Protein AF-A0A9E2M0Y9-F1 (afdb_monomer_lite)

Structure (mmCIF, N/CA/C/O backbone):
data_AF-A0A9E2M0Y9-F1
#
_entry.id   AF-A0A9E2M0Y9-F1
#
loop_
_atom_site.group_PDB
_atom_site.id
_atom_site.type_symbol
_atom_site.label_atom_id
_atom_site.label_alt_id
_atom_site.label_comp_id
_atom_site.label_asym_id
_atom_site.label_entity_id
_atom_site.label_seq_id
_atom_site.pdbx_PDB_ins_code
_atom_site.Cartn_x
_atom_site.Cartn_y
_atom_site.Cartn_z
_atom_site.occupancy
_atom_site.B_iso_or_equiv
_atom_site.auth_seq_id
_atom_site.auth_comp_id
_atom_site.auth_asym_id
_atom_site.auth_atom_id
_atom_site.pdbx_PDB_model_num
ATOM 1 N N . MET A 1 1 ? -5.417 -15.696 -35.411 1.00 41.50 1 MET A N 1
ATOM 2 C CA . MET A 1 1 ? -5.557 -15.204 -34.024 1.00 41.50 1 MET A CA 1
ATOM 3 C C . MET A 1 1 ? -4.341 -14.344 -33.742 1.00 41.50 1 MET A C 1
ATOM 5 O O . MET A 1 1 ? -3.250 -14.872 -33.588 1.00 41.50 1 MET A O 1
ATOM 9 N N . GLU A 1 2 ? -4.497 -13.030 -33.857 1.00 42.09 2 GLU A N 1
ATOM 10 C CA . GLU A 1 2 ? -3.390 -12.071 -33.836 1.00 42.09 2 GLU A CA 1
ATOM 11 C C . GLU A 1 2 ? -2.920 -1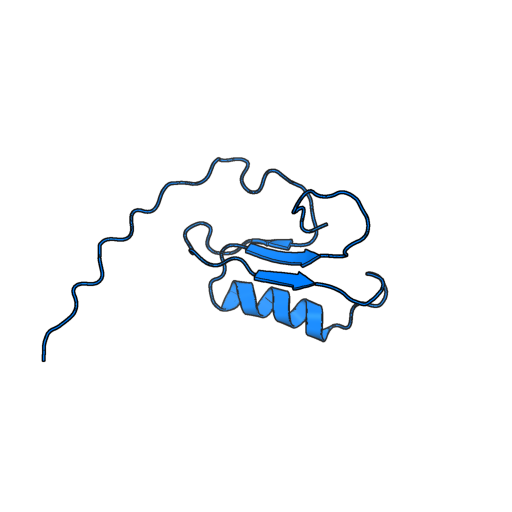1.859 -32.391 1.00 42.09 2 GLU A C 1
ATOM 13 O O . GLU A 1 2 ? -3.643 -11.320 -31.550 1.00 42.09 2 GLU A O 1
ATOM 18 N N . GLY A 1 3 ? -1.724 -12.354 -32.076 1.00 53.44 3 GLY A N 1
ATOM 19 C CA . GLY A 1 3 ? -1.087 -12.131 -30.787 1.00 53.44 3 GLY A CA 1
ATOM 2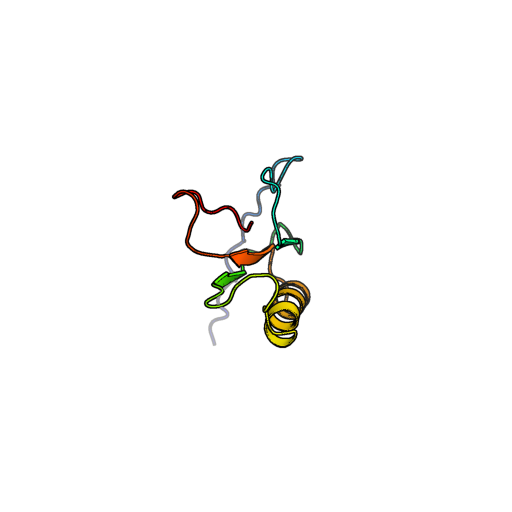0 C C . GLY A 1 3 ? -0.677 -10.669 -30.671 1.00 53.44 3 GLY A C 1
ATOM 21 O O . GLY A 1 3 ? 0.341 -10.270 -31.231 1.00 53.44 3 GLY A O 1
ATOM 22 N N . LYS A 1 4 ? -1.458 -9.862 -29.942 1.00 53.22 4 LYS A N 1
ATOM 23 C CA . LYS A 1 4 ? -1.053 -8.505 -29.554 1.00 53.22 4 LYS A CA 1
ATOM 24 C C . LYS A 1 4 ? 0.295 -8.583 -28.834 1.00 53.22 4 LYS A C 1
ATOM 26 O O . LYS A 1 4 ? 0.367 -9.046 -27.695 1.00 53.22 4 LYS A O 1
ATOM 31 N N . SER A 1 5 ? 1.353 -8.114 -29.494 1.00 51.28 5 SER A N 1
ATOM 32 C CA . SER A 1 5 ? 2.639 -7.828 -28.863 1.00 51.28 5 SER A CA 1
ATOM 33 C C . SER A 1 5 ? 2.379 -6.911 -27.670 1.00 51.28 5 SER A C 1
ATOM 35 O O . SER A 1 5 ? 1.883 -5.794 -27.837 1.00 51.28 5 SER A O 1
ATOM 37 N N . LYS A 1 6 ? 2.629 -7.395 -26.448 1.00 61.88 6 LYS A N 1
ATOM 38 C CA . LYS A 1 6 ? 2.581 -6.544 -25.257 1.00 61.88 6 LYS A CA 1
ATOM 39 C C . LYS A 1 6 ? 3.651 -5.473 -25.454 1.00 61.88 6 LYS A C 1
ATOM 41 O O . LYS A 1 6 ? 4.837 -5.787 -25.402 1.00 61.88 6 LYS A O 1
ATOM 46 N N . GLY A 1 7 ? 3.228 -4.237 -25.731 1.00 65.75 7 GLY A N 1
ATOM 47 C CA . GLY A 1 7 ? 4.135 -3.106 -25.912 1.00 65.75 7 GLY A CA 1
ATOM 48 C C . GLY A 1 7 ? 5.164 -3.064 -24.781 1.00 65.75 7 GLY A C 1
ATOM 49 O O . GLY A 1 7 ? 4.818 -3.256 -23.614 1.00 65.75 7 GLY A O 1
ATOM 50 N N . LYS A 1 8 ? 6.440 -2.881 -25.133 1.00 78.38 8 LYS A N 1
ATOM 51 C CA . LYS A 1 8 ? 7.556 -2.858 -24.181 1.00 78.38 8 LYS A CA 1
ATOM 52 C C . LYS A 1 8 ? 7.303 -1.770 -23.131 1.00 78.38 8 LYS A C 1
ATOM 54 O O . LYS A 1 8 ? 7.376 -0.585 -23.441 1.00 78.38 8 LYS A O 1
ATOM 59 N N . LEU A 1 9 ? 6.998 -2.167 -21.895 1.00 73.88 9 LEU A N 1
ATOM 60 C CA . LEU A 1 9 ? 6.794 -1.231 -20.788 1.00 73.88 9 LEU A CA 1
ATOM 61 C C . LEU A 1 9 ? 8.139 -0.610 -20.397 1.00 73.88 9 LEU A C 1
ATOM 63 O O . LEU A 1 9 ? 9.039 -1.308 -19.931 1.00 73.88 9 LEU A O 1
ATOM 67 N N . LEU A 1 10 ? 8.266 0.702 -20.581 1.00 83.25 10 LEU A N 1
ATOM 68 C CA . LEU A 1 10 ? 9.444 1.466 -20.179 1.00 83.25 10 LEU A CA 1
ATOM 69 C C . LEU A 1 10 ? 9.366 1.733 -18.673 1.00 83.25 10 LEU A C 1
ATOM 71 O O . LEU A 1 10 ? 8.597 2.575 -18.218 1.00 83.25 10 LEU A O 1
ATOM 75 N N . LYS A 1 11 ? 10.122 0.967 -17.885 1.00 80.56 11 LYS A N 1
ATOM 76 C CA . LYS A 1 11 ? 10.231 1.166 -16.437 1.00 80.56 11 LYS A CA 1
ATOM 77 C C . LYS A 1 11 ? 11.374 2.133 -16.143 1.00 80.56 11 LYS A C 1
ATOM 79 O O . LYS A 1 11 ? 12.498 1.903 -16.582 1.00 80.56 11 LYS A O 1
ATOM 84 N N . VAL A 1 12 ? 11.079 3.194 -15.399 1.00 84.75 12 VAL A N 1
ATOM 85 C CA . VAL A 1 12 ? 12.069 4.157 -14.903 1.00 84.75 12 VAL A CA 1
ATOM 86 C C . VAL A 1 12 ? 12.342 3.840 -13.439 1.00 84.75 12 VAL A C 1
ATOM 88 O O . VAL A 1 12 ? 11.411 3.533 -12.694 1.00 84.75 12 VAL A O 1
ATOM 91 N N . LYS A 1 13 ? 13.616 3.861 -13.034 1.00 83.88 13 LYS A N 1
ATOM 92 C CA . LYS A 1 13 ? 13.994 3.638 -11.636 1.00 83.88 13 LYS A CA 1
ATOM 93 C C . LYS A 1 13 ? 13.483 4.817 -10.789 1.00 83.88 13 LYS A C 1
ATOM 95 O O . LYS A 1 13 ? 13.830 5.950 -11.120 1.00 83.88 13 LYS A O 1
ATOM 100 N N . PRO A 1 14 ? 12.690 4.570 -9.731 1.00 82.06 14 PRO A N 1
ATOM 101 C CA . PRO A 1 14 ? 12.263 5.626 -8.822 1.00 82.06 14 PRO A CA 1
ATOM 102 C C . PRO A 1 14 ? 13.461 6.285 -8.115 1.00 82.06 14 PRO A C 1
ATOM 104 O O . PRO A 1 14 ? 14.504 5.634 -7.964 1.00 82.06 14 PRO A O 1
ATOM 107 N N . PRO A 1 15 ? 13.314 7.539 -7.654 1.00 83.81 15 PRO A N 1
ATOM 108 C CA . PRO A 1 15 ? 14.269 8.186 -6.756 1.00 83.81 15 PRO A CA 1
ATOM 109 C C . PRO A 1 15 ? 14.579 7.330 -5.519 1.00 83.81 15 PRO A C 1
ATOM 111 O O . PRO A 1 15 ? 13.746 6.536 -5.080 1.00 83.81 15 PRO A O 1
ATOM 114 N N . THR A 1 16 ? 15.781 7.475 -4.954 1.00 80.62 16 THR A N 1
ATOM 115 C CA . THR A 1 16 ? 16.207 6.705 -3.767 1.00 80.62 16 THR A CA 1
ATOM 116 C C . THR A 1 16 ? 15.327 6.990 -2.552 1.00 80.62 16 THR A C 1
ATOM 118 O O . THR A 1 16 ? 15.110 6.108 -1.728 1.00 80.62 16 THR A O 1
ATOM 121 N N . ASP A 1 17 ? 14.809 8.208 -2.463 1.00 81.75 17 ASP A N 1
ATOM 122 C CA . ASP A 1 17 ? 13.930 8.692 -1.408 1.00 81.75 17 ASP A CA 1
ATOM 123 C C . ASP A 1 17 ? 12.453 8.351 -1.648 1.00 81.75 17 ASP A C 1
ATOM 125 O O . ASP A 1 17 ? 11.627 8.679 -0.814 1.00 81.75 17 ASP A O 1
ATOM 129 N N . TYR A 1 18 ? 12.090 7.653 -2.732 1.00 74.25 18 TYR A N 1
ATOM 130 C CA . TYR A 1 18 ? 10.689 7.353 -3.028 1.00 74.25 18 TYR A CA 1
ATOM 131 C C . TYR A 1 18 ? 10.080 6.255 -2.131 1.00 74.25 18 TYR A C 1
ATOM 133 O O . TYR A 1 18 ? 10.663 5.168 -1.994 1.00 74.25 18 TYR A O 1
ATOM 141 N N . PRO A 1 19 ? 8.824 6.438 -1.676 1.00 75.88 19 PRO A N 1
ATOM 142 C CA . PRO A 1 19 ? 8.101 7.711 -1.535 1.00 75.88 19 PRO A CA 1
ATOM 143 C C . PRO A 1 19 ? 8.720 8.617 -0.461 1.00 75.88 19 PRO A C 1
ATOM 145 O O . PRO A 1 19 ? 9.059 8.133 0.621 1.00 75.88 19 PRO A O 1
ATOM 148 N N . SER A 1 20 ? 8.855 9.905 -0.797 1.00 72.00 20 SER A N 1
ATOM 149 C CA . SER A 1 20 ? 9.546 10.919 0.015 1.00 72.00 20 SER A CA 1
ATOM 150 C C . SER A 1 20 ? 8.726 11.379 1.222 1.00 72.00 20 SER A C 1
ATOM 152 O O . SER A 1 20 ? 9.300 11.814 2.213 1.00 72.00 20 SER A O 1
ATOM 154 N N . GLU A 1 21 ? 7.402 11.238 1.150 1.00 76.56 21 GLU A N 1
ATOM 155 C CA . GLU A 1 21 ? 6.476 11.650 2.207 1.00 76.56 21 GLU A CA 1
ATOM 156 C C . GLU A 1 21 ? 6.291 10.549 3.255 1.00 76.56 21 GLU A C 1
ATOM 158 O O . GLU A 1 21 ? 6.115 9.372 2.916 1.00 76.56 21 GLU A O 1
ATOM 163 N N . GLU A 1 22 ? 6.288 10.919 4.534 1.00 68.88 22 GLU A N 1
ATOM 164 C CA . GLU A 1 22 ? 5.895 10.021 5.624 1.00 68.88 22 GLU A CA 1
ATOM 165 C C . GLU A 1 22 ? 4.367 9.853 5.657 1.00 68.88 22 GLU A C 1
ATOM 167 O O . GLU A 1 22 ? 3.618 10.776 5.345 1.00 68.88 22 GLU A O 1
ATOM 172 N N . GLY A 1 23 ? 3.880 8.660 6.011 1.00 74.94 23 GLY A N 1
ATOM 173 C CA . GLY A 1 23 ? 2.441 8.408 6.056 1.00 74.94 23 GLY A CA 1
ATOM 174 C C . GLY A 1 23 ? 2.048 6.955 6.331 1.00 74.94 23 GLY A C 1
ATOM 175 O O . GLY A 1 23 ? 2.893 6.059 6.401 1.00 74.94 23 GLY A O 1
ATOM 176 N N . CYS A 1 24 ? 0.748 6.708 6.488 1.00 77.69 24 CYS A N 1
ATOM 177 C CA . CYS A 1 24 ? 0.157 5.387 6.647 1.00 77.69 24 CYS A CA 1
ATOM 178 C C . CYS A 1 24 ? -0.069 4.681 5.302 1.00 77.69 24 CYS A C 1
ATOM 180 O O . CYS A 1 24 ? -1.177 4.602 4.759 1.00 77.69 24 CYS A O 1
ATOM 182 N N . TYR A 1 25 ? 1.012 4.112 4.780 1.00 84.81 25 TYR A N 1
ATOM 183 C CA . TYR A 1 25 ? 0.981 3.277 3.590 1.00 84.81 25 TYR A CA 1
ATOM 184 C C . TYR A 1 25 ? 2.001 2.137 3.678 1.00 84.81 25 TYR A C 1
ATOM 186 O O . TYR A 1 25 ? 3.011 2.197 4.377 1.00 84.81 25 TYR A O 1
ATOM 194 N N . LEU A 1 26 ? 1.747 1.081 2.917 1.00 85.44 26 LEU A N 1
ATOM 195 C CA . LEU A 1 26 ? 2.661 -0.020 2.663 1.00 85.44 26 LEU A CA 1
ATOM 196 C C 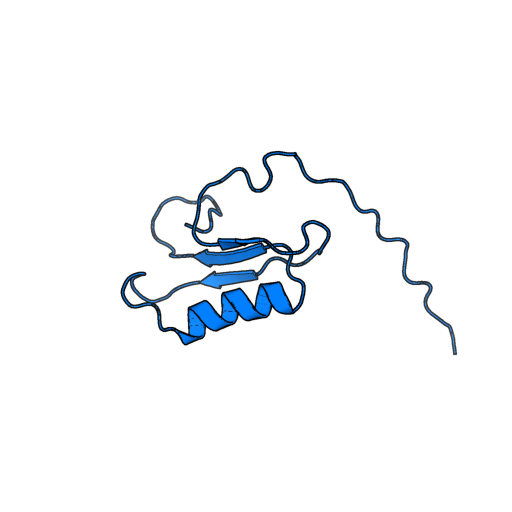. LEU A 1 26 ? 3.256 0.123 1.262 1.00 85.44 26 LEU A C 1
ATOM 198 O O . LEU A 1 26 ? 2.595 0.581 0.326 1.00 85.44 26 LEU A O 1
ATOM 202 N N . ARG A 1 27 ? 4.517 -0.289 1.116 1.00 87.88 27 ARG A N 1
ATOM 203 C CA . ARG A 1 27 ? 5.250 -0.281 -0.155 1.00 87.88 27 ARG A CA 1
ATOM 204 C C . ARG A 1 27 ? 5.292 -1.694 -0.732 1.00 87.88 27 ARG A C 1
ATOM 206 O O . ARG A 1 27 ? 5.499 -2.663 -0.005 1.00 87.88 27 ARG A O 1
ATOM 213 N N . GLY A 1 28 ? 5.100 -1.796 -2.040 1.00 87.94 28 GLY A N 1
ATOM 214 C CA . GLY A 1 28 ? 5.160 -3.043 -2.793 1.00 87.94 28 GLY A CA 1
ATOM 215 C C . GLY A 1 28 ? 6.177 -2.958 -3.921 1.00 87.94 28 GLY A C 1
ATOM 216 O O . GLY A 1 28 ? 7.292 -2.467 -3.754 1.00 87.94 28 GLY A O 1
ATOM 217 N N . ASN A 1 29 ? 5.806 -3.437 -5.106 1.00 87.62 29 ASN A N 1
ATOM 2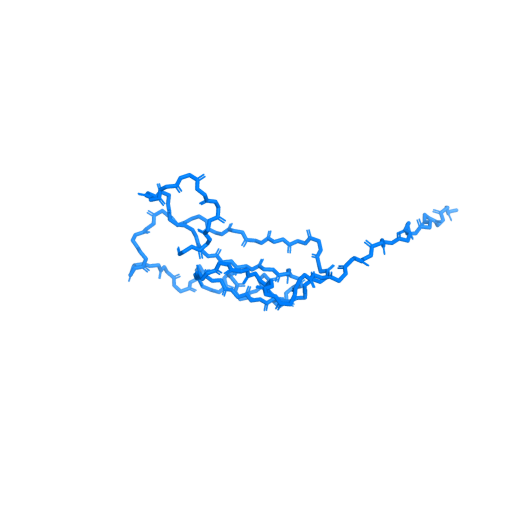18 C CA . ASN A 1 29 ? 6.693 -3.368 -6.263 1.00 87.62 29 ASN A CA 1
ATOM 219 C C . ASN A 1 29 ? 6.713 -1.945 -6.833 1.00 87.62 29 ASN A C 1
ATOM 221 O O . ASN A 1 29 ? 5.790 -1.576 -7.551 1.00 87.62 29 ASN A O 1
ATOM 225 N N . HIS A 1 30 ? 7.779 -1.176 -6.605 1.00 84.31 30 HIS A N 1
ATOM 226 C CA . HIS A 1 30 ? 7.869 0.209 -7.092 1.00 84.31 30 HIS A CA 1
ATOM 227 C C . HIS A 1 30 ? 7.793 0.360 -8.625 1.00 84.31 30 HIS A C 1
ATOM 229 O O . HIS A 1 30 ? 7.562 1.454 -9.128 1.00 84.31 30 HIS A O 1
ATOM 235 N N . PHE A 1 31 ? 7.975 -0.720 -9.391 1.00 85.31 31 PHE A N 1
ATOM 236 C CA . PHE A 1 31 ? 7.773 -0.713 -10.840 1.00 85.31 31 PHE A CA 1
ATOM 237 C C . PHE A 1 31 ? 6.340 -1.059 -11.251 1.00 85.31 31 PHE A C 1
ATOM 239 O O . PHE A 1 31 ? 6.030 -1.053 -12.447 1.00 85.31 31 PHE A O 1
ATOM 246 N N . SER A 1 32 ? 5.463 -1.397 -10.311 1.00 87.62 32 SER A N 1
ATOM 247 C CA . SER A 1 32 ? 4.047 -1.596 -10.590 1.00 87.62 32 SER A CA 1
ATOM 248 C C . SER A 1 32 ? 3.398 -0.273 -11.007 1.00 87.62 32 SER A C 1
ATOM 250 O O . SER A 1 32 ? 3.696 0.766 -10.427 1.00 87.62 32 SER A O 1
ATOM 252 N N . PRO A 1 33 ? 2.521 -0.274 -12.024 1.00 88.88 33 PRO A N 1
ATOM 253 C CA . PRO A 1 33 ? 1.812 0.931 -12.441 1.00 88.88 33 PRO A CA 1
ATOM 254 C C . PRO A 1 33 ? 0.605 1.266 -11.545 1.00 88.88 33 PRO A C 1
ATOM 256 O O . PRO A 1 33 ? -0.111 2.214 -11.847 1.00 88.88 33 PRO A O 1
ATOM 259 N N . VAL A 1 34 ? 0.328 0.472 -10.504 1.0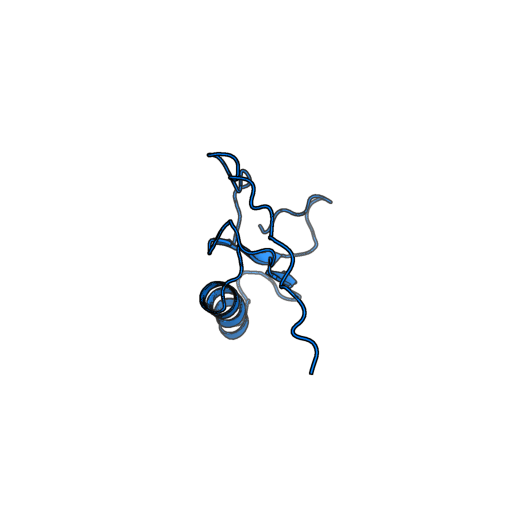0 89.69 34 VAL A N 1
ATOM 260 C CA . VAL A 1 34 ? -0.885 0.592 -9.682 1.00 89.69 34 VAL A CA 1
ATOM 261 C C . VAL A 1 34 ? -0.537 1.091 -8.284 1.00 89.69 34 VAL A C 1
ATOM 263 O O . VAL A 1 34 ? 0.314 0.504 -7.621 1.00 89.69 34 VAL A O 1
ATOM 266 N N . ALA A 1 35 ? -1.247 2.115 -7.817 1.00 90.00 35 ALA A N 1
ATOM 267 C CA . ALA A 1 35 ? -1.287 2.534 -6.419 1.00 90.00 35 ALA A CA 1
ATOM 268 C C . ALA A 1 35 ? -2.737 2.486 -5.915 1.00 90.00 35 ALA A C 1
ATOM 270 O O . ALA A 1 35 ? -3.664 2.735 -6.687 1.00 90.00 35 ALA A O 1
ATOM 271 N N . VAL A 1 36 ? -2.934 2.148 -4.641 1.00 89.94 36 VAL A N 1
ATOM 272 C CA . VAL A 1 36 ? -4.260 1.986 -4.027 1.00 89.94 36 VAL A CA 1
ATOM 273 C C . VAL A 1 36 ? -4.414 2.950 -2.857 1.00 89.94 36 VAL A C 1
ATOM 275 O O . VAL A 1 36 ? -3.627 2.927 -1.919 1.00 89.94 36 VAL A O 1
ATOM 278 N N . VAL A 1 37 ? -5.448 3.786 -2.903 1.00 89.81 37 VAL A N 1
ATOM 279 C CA . VAL A 1 37 ? -5.821 4.690 -1.807 1.00 89.81 37 VAL A CA 1
ATOM 280 C C . VAL A 1 37 ? -7.161 4.227 -1.261 1.00 89.81 37 VAL A C 1
ATOM 282 O O . VAL A 1 37 ? -8.121 4.103 -2.023 1.00 89.81 37 VAL A O 1
ATOM 285 N N . ILE A 1 38 ? -7.239 3.995 0.045 1.00 89.06 38 ILE A N 1
ATOM 286 C CA . ILE A 1 38 ? -8.497 3.698 0.726 1.00 89.06 38 ILE A CA 1
ATOM 287 C C . ILE A 1 38 ? -8.905 4.922 1.532 1.00 89.06 38 ILE A C 1
ATOM 289 O O . ILE A 1 38 ? -8.252 5.301 2.500 1.00 89.06 38 ILE A O 1
ATOM 293 N N . MET A 1 39 ? -9.987 5.560 1.105 1.00 86.88 39 MET A N 1
ATOM 294 C CA . MET A 1 39 ? -10.493 6.754 1.763 1.00 86.88 39 MET A CA 1
ATOM 295 C C . MET A 1 39 ? -11.327 6.358 2.981 1.00 86.88 39 MET A C 1
ATOM 297 O O . MET A 1 39 ? -12.344 5.677 2.852 1.00 86.88 39 MET A O 1
ATOM 301 N N . LEU A 1 40 ? -10.872 6.765 4.163 1.00 83.69 40 LEU A N 1
ATOM 302 C CA . LEU A 1 40 ? -11.535 6.477 5.425 1.00 83.69 40 LEU A CA 1
ATOM 303 C C . LEU A 1 40 ? -12.670 7.475 5.657 1.00 83.69 40 LEU A C 1
ATOM 305 O O . LEU A 1 40 ? -12.470 8.687 5.645 1.00 83.69 40 LEU A O 1
ATOM 309 N N . ASN A 1 41 ? -13.859 6.948 5.927 1.00 83.44 41 ASN A N 1
ATOM 310 C CA . ASN A 1 41 ? -15.017 7.687 6.437 1.00 83.44 41 ASN A CA 1
ATOM 311 C C . ASN A 1 41 ? -15.151 7.586 7.971 1.00 83.44 41 ASN A C 1
ATOM 313 O O . ASN A 1 41 ? -16.141 8.054 8.530 1.00 83.44 41 ASN A O 1
ATOM 317 N N . TYR A 1 42 ? -14.170 6.975 8.639 1.00 75.38 42 TYR A N 1
ATOM 318 C CA . TYR A 1 42 ? -14.095 6.820 10.090 1.00 75.38 42 TYR A CA 1
ATOM 319 C C . TYR A 1 42 ? -12.882 7.580 10.651 1.00 75.38 42 TYR A C 1
ATOM 321 O O . TYR A 1 42 ? -11.915 7.827 9.919 1.00 75.38 42 TYR A O 1
ATOM 329 N N . PRO A 1 43 ? -12.893 7.931 11.951 1.00 79.88 43 PRO A N 1
ATOM 330 C CA . PRO A 1 43 ? -11.674 8.266 12.682 1.00 79.88 43 PRO A CA 1
ATOM 331 C C . PRO A 1 43 ? -10.649 7.133 12.553 1.00 79.88 43 PRO A C 1
ATOM 333 O O . PRO A 1 43 ? -11.026 5.961 12.526 1.00 79.88 43 PRO A O 1
ATOM 336 N N . ARG A 1 44 ? -9.359 7.468 12.483 1.00 74.94 44 ARG A N 1
ATOM 337 C CA . ARG A 1 44 ? -8.277 6.505 12.223 1.00 74.94 44 ARG A CA 1
ATOM 338 C C . ARG A 1 44 ? -8.229 5.429 13.294 1.00 74.94 44 ARG A C 1
ATOM 340 O O . ARG A 1 44 ? -8.066 4.254 12.985 1.00 74.94 44 ARG A O 1
ATOM 347 N N . GLU A 1 45 ? -8.465 5.831 14.532 1.00 79.56 45 GLU A N 1
ATOM 348 C CA . GLU A 1 45 ? -8.500 4.986 15.721 1.00 79.56 45 GLU A CA 1
ATOM 349 C C . GLU A 1 45 ? -9.680 4.001 15.710 1.00 79.56 45 GLU A C 1
ATOM 351 O O . GLU A 1 45 ? -9.703 3.056 16.492 1.00 79.56 45 GLU A O 1
ATOM 356 N N . GLN A 1 46 ? -10.664 4.224 14.834 1.00 84.69 46 GLN A N 1
ATOM 357 C CA . GLN A 1 46 ? -11.862 3.399 14.670 1.00 84.69 46 GLN A CA 1
ATOM 358 C C . GLN A 1 46 ? -11.875 2.669 13.322 1.00 84.69 46 GLN A C 1
ATOM 360 O O . GLN A 1 46 ? -12.915 2.155 12.911 1.00 84.69 46 GLN A O 1
ATOM 365 N N . THR A 1 47 ? -10.741 2.636 12.615 1.00 82.56 47 THR A N 1
ATOM 366 C CA . THR A 1 47 ? -10.634 1.953 11.325 1.00 82.56 47 THR A CA 1
ATOM 367 C C . THR A 1 47 ? -10.895 0.456 11.512 1.00 82.56 47 THR A C 1
ATOM 369 O O . THR A 1 47 ? -10.189 -0.186 12.293 1.00 82.56 47 THR A O 1
ATOM 372 N N . PRO A 1 48 ? -11.885 -0.126 10.812 1.00 87.12 48 PRO A N 1
ATOM 373 C CA . PRO A 1 48 ? -12.135 -1.558 10.889 1.00 87.12 48 PRO A CA 1
ATOM 374 C C . PRO A 1 48 ? -10.926 -2.364 10.377 1.00 87.12 48 PRO A C 1
ATOM 376 O O . PRO A 1 48 ? -10.323 -1.962 9.373 1.00 87.12 48 PRO A O 1
ATOM 379 N N . PRO A 1 49 ? -10.583 -3.515 10.988 1.00 87.62 49 PRO A N 1
ATOM 380 C CA . PRO A 1 49 ? -9.460 -4.351 10.551 1.00 87.62 49 PRO A CA 1
ATOM 381 C C . PRO A 1 49 ? -9.543 -4.779 9.079 1.00 87.62 49 PRO A C 1
ATOM 383 O O . PRO A 1 49 ? -8.524 -5.004 8.427 1.00 87.62 49 PRO A O 1
ATOM 386 N N . GLU A 1 50 ? -10.750 -4.874 8.524 1.00 90.00 50 GLU A N 1
ATOM 387 C CA . GLU A 1 50 ? -10.985 -5.208 7.120 1.00 90.00 50 GLU A CA 1
ATOM 388 C C . GLU A 1 50 ? -10.378 -4.160 6.177 1.00 90.00 50 GLU A C 1
ATOM 390 O O . GLU A 1 50 ? -9.895 -4.501 5.099 1.00 90.00 50 GLU A O 1
ATOM 395 N N . ILE A 1 51 ? -10.342 -2.888 6.582 1.00 89.06 51 ILE A N 1
ATOM 396 C CA . ILE A 1 51 ? -9.723 -1.823 5.790 1.00 89.06 51 ILE A CA 1
ATOM 397 C C . ILE A 1 51 ? -8.200 -1.981 5.758 1.00 89.06 51 ILE A C 1
ATOM 399 O O . ILE A 1 51 ? -7.585 -1.846 4.699 1.00 89.06 51 ILE A O 1
ATOM 403 N N . GLU A 1 52 ? -7.584 -2.357 6.878 1.00 86.94 52 GLU A N 1
ATOM 404 C CA . GLU A 1 52 ? -6.154 -2.683 6.912 1.00 86.94 52 GLU A CA 1
ATOM 405 C C . GLU A 1 52 ? -5.836 -3.923 6.062 1.00 86.94 52 GLU A C 1
ATOM 407 O O . GLU A 1 52 ? -4.814 -3.980 5.370 1.00 86.94 52 GLU A O 1
ATOM 412 N N . GLN A 1 53 ? -6.736 -4.911 6.052 1.00 92.06 53 GLN A N 1
ATOM 413 C CA . GLN A 1 53 ? -6.615 -6.077 5.177 1.00 92.06 53 GLN A CA 1
ATOM 414 C C . GLN A 1 53 ? -6.657 -5.687 3.696 1.00 92.06 53 GLN A C 1
ATOM 416 O O . GLN A 1 53 ? -5.884 -6.238 2.912 1.00 92.06 53 GLN A O 1
ATOM 421 N N . LEU A 1 54 ? -7.485 -4.715 3.299 1.00 90.94 54 LEU A N 1
ATOM 422 C CA . LEU A 1 54 ? -7.505 -4.214 1.921 1.00 90.94 54 LEU A CA 1
ATOM 423 C C . LEU A 1 54 ? -6.158 -3.598 1.515 1.00 90.94 54 LEU A C 1
ATOM 425 O O . LEU A 1 54 ? -5.668 -3.888 0.420 1.00 90.94 54 LEU A O 1
ATOM 429 N N . VAL A 1 55 ? -5.529 -2.811 2.398 1.00 90.25 55 VAL A N 1
ATOM 430 C CA . VAL A 1 55 ? -4.179 -2.259 2.168 1.00 90.25 55 VAL A CA 1
ATOM 431 C C . VAL A 1 55 ? -3.173 -3.391 1.937 1.00 90.25 55 VAL A C 1
ATOM 433 O O . VAL A 1 55 ? -2.403 -3.367 0.974 1.00 90.25 55 VAL A O 1
ATOM 436 N N . ARG A 1 56 ? -3.200 -4.417 2.794 1.00 91.94 56 ARG A N 1
ATOM 437 C CA . ARG A 1 56 ? -2.291 -5.568 2.704 1.00 91.94 56 ARG A CA 1
ATOM 438 C C . ARG A 1 56 ? -2.483 -6.350 1.406 1.00 91.94 56 ARG A C 1
ATOM 440 O O . ARG A 1 56 ? -1.514 -6.591 0.686 1.00 91.94 56 ARG A O 1
ATOM 447 N N . VAL A 1 57 ? -3.725 -6.708 1.080 1.00 94.81 57 VAL A N 1
ATOM 448 C CA . VAL A 1 57 ? -4.044 -7.476 -0.130 1.00 94.81 57 VAL A CA 1
ATOM 449 C C . VAL A 1 57 ? -3.644 -6.698 -1.383 1.00 94.81 57 VAL A C 1
ATOM 451 O O . VAL A 1 57 ? -3.122 -7.295 -2.321 1.00 94.81 57 VAL A O 1
ATOM 454 N N . ALA A 1 58 ? -3.810 -5.373 -1.412 1.00 91.81 58 ALA A N 1
ATOM 455 C CA . ALA A 1 58 ? -3.373 -4.556 -2.542 1.00 91.81 58 ALA A CA 1
ATOM 456 C C . ALA A 1 58 ? -1.868 -4.711 -2.833 1.00 91.81 58 ALA A C 1
ATOM 458 O O . ALA A 1 58 ? -1.481 -4.897 -3.991 1.00 91.81 58 ALA A O 1
ATOM 459 N N . ILE A 1 59 ? -1.024 -4.708 -1.798 1.00 93.94 59 ILE A N 1
ATOM 460 C CA . ILE A 1 59 ? 0.419 -4.951 -1.946 1.00 93.94 59 ILE A CA 1
ATOM 461 C C . ILE A 1 59 ? 0.704 -6.383 -2.390 1.00 93.94 59 ILE A C 1
ATOM 463 O O . ILE A 1 59 ? 1.447 -6.586 -3.349 1.00 93.94 59 ILE A O 1
ATOM 467 N N . GLU A 1 60 ? 0.080 -7.374 -1.754 1.00 93.12 60 GLU A N 1
ATOM 468 C CA . GLU A 1 60 ? 0.265 -8.790 -2.099 1.00 93.12 60 GLU A CA 1
ATOM 469 C C . GLU A 1 60 ? -0.155 -9.106 -3.543 1.00 93.12 60 GLU A C 1
ATOM 471 O O . GLU A 1 60 ? 0.425 -9.979 -4.191 1.00 93.12 60 GLU A O 1
ATOM 476 N N . LYS A 1 61 ? -1.139 -8.376 -4.084 1.00 94.12 61 LYS A N 1
ATOM 477 C CA . LYS A 1 61 ? -1.575 -8.475 -5.487 1.00 94.12 61 LYS A CA 1
ATOM 478 C C . LYS A 1 61 ? -0.737 -7.639 -6.456 1.00 94.12 61 LYS A C 1
ATOM 480 O O . LYS A 1 61 ? -0.973 -7.699 -7.662 1.00 94.12 61 LYS A O 1
ATOM 485 N N . GLY A 1 62 ? 0.273 -6.930 -5.960 1.00 90.44 62 GLY A N 1
ATOM 486 C CA . GLY A 1 62 ? 1.298 -6.291 -6.773 1.00 90.44 62 GLY A CA 1
ATOM 487 C C . GLY A 1 62 ? 1.109 -4.795 -6.988 1.00 90.44 62 GLY A C 1
ATOM 488 O O . GLY A 1 62 ? 1.643 -4.278 -7.967 1.00 90.44 62 GLY A O 1
ATOM 489 N N . ALA A 1 63 ? 0.385 -4.083 -6.123 1.00 91.31 63 ALA A N 1
ATOM 490 C CA . ALA A 1 63 ? 0.444 -2.623 -6.109 1.00 91.31 63 ALA A CA 1
ATOM 491 C C . ALA A 1 63 ? 1.862 -2.133 -5.748 1.00 91.31 63 ALA A C 1
ATOM 493 O O . ALA A 1 63 ? 2.618 -2.801 -5.039 1.00 91.31 63 ALA A O 1
ATOM 494 N N . ALA A 1 64 ? 2.234 -0.961 -6.258 1.00 91.00 64 ALA A N 1
ATOM 495 C CA . ALA A 1 64 ? 3.464 -0.268 -5.880 1.00 91.00 64 ALA A CA 1
ATOM 496 C C . ALA A 1 64 ? 3.357 0.341 -4.485 1.00 91.00 64 ALA A C 1
ATOM 498 O O . ALA A 1 64 ? 4.334 0.360 -3.738 1.00 91.00 64 ALA A O 1
ATOM 499 N N . LEU A 1 65 ? 2.164 0.825 -4.155 1.00 91.06 65 LEU A N 1
ATOM 500 C CA . LEU A 1 65 ? 1.861 1.562 -2.943 1.00 91.06 65 LEU A CA 1
ATOM 501 C C . LEU A 1 65 ? 0.397 1.321 -2.581 1.00 91.06 65 LEU A C 1
ATOM 503 O O . LEU A 1 65 ? -0.458 1.336 -3.470 1.00 91.06 65 LEU A O 1
ATOM 507 N N . ALA A 1 66 ? 0.106 1.115 -1.304 1.00 91.12 66 ALA A N 1
ATOM 508 C CA . ALA A 1 66 ? -1.261 1.039 -0.811 1.00 91.12 66 ALA A CA 1
ATOM 509 C C . ALA A 1 66 ? -1.357 1.687 0.567 1.00 91.12 66 ALA A C 1
ATOM 511 O O . ALA A 1 66 ? -0.498 1.426 1.400 1.00 91.12 66 ALA A O 1
ATOM 512 N N . GLY A 1 67 ? -2.385 2.481 0.838 1.00 89.62 67 GLY A N 1
ATOM 513 C CA . GLY A 1 67 ? -2.535 3.133 2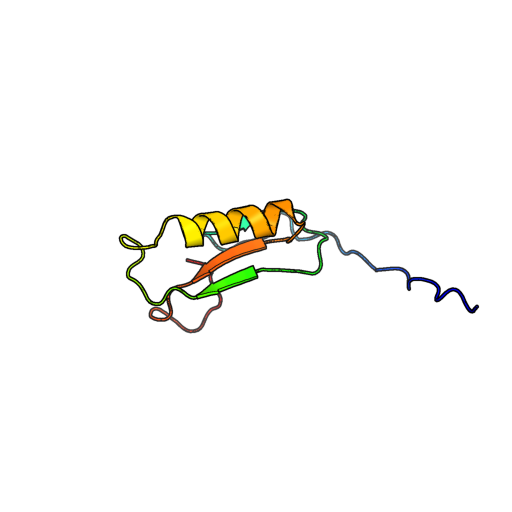.139 1.00 89.62 67 GLY A CA 1
ATOM 514 C C . GLY A 1 67 ? -3.922 3.710 2.368 1.00 89.62 67 GLY A C 1
ATOM 515 O O . GLY A 1 67 ? -4.789 3.657 1.490 1.00 89.62 67 GLY A O 1
ATOM 516 N N . THR A 1 68 ? -4.128 4.237 3.570 1.00 87.50 68 THR A N 1
ATOM 517 C CA . THR A 1 68 ? -5.380 4.882 3.975 1.00 87.50 68 THR A CA 1
ATOM 518 C C . THR A 1 68 ? -5.248 6.399 3.942 1.00 87.50 68 THR A C 1
ATOM 520 O O . THR A 1 68 ? -4.176 6.926 4.213 1.00 87.50 68 THR A O 1
ATOM 523 N N . LEU A 1 69 ? -6.340 7.102 3.638 1.00 83.81 69 LEU A N 1
ATOM 524 C CA . LEU A 1 69 ? -6.389 8.564 3.586 1.00 83.81 69 LEU A CA 1
ATOM 525 C C . LEU A 1 69 ? -7.629 9.096 4.318 1.00 83.81 69 LEU A C 1
ATOM 527 O O . LEU A 1 69 ? -8.742 8.652 4.031 1.00 83.81 69 LEU A O 1
ATOM 531 N N . GLN A 1 70 ? -7.453 10.079 5.205 1.00 76.94 70 GLN A N 1
ATOM 532 C CA . GLN A 1 70 ? -8.544 10.842 5.830 1.00 76.94 70 GLN A CA 1
ATOM 533 C C . GLN A 1 70 ? -8.623 12.260 5.244 1.00 76.94 70 GLN A C 1
ATOM 535 O O . GLN A 1 70 ? -7.627 12.967 5.140 1.00 76.94 70 GLN A O 1
ATOM 540 N N . THR A 1 71 ? -9.816 12.707 4.852 1.00 62.53 71 THR A N 1
ATOM 541 C CA . THR A 1 71 ? -10.010 13.922 4.035 1.00 62.53 71 THR A CA 1
ATOM 542 C C . THR A 1 71 ? -10.141 15.222 4.832 1.00 62.53 71 THR A C 1
ATOM 544 O O . THR A 1 71 ? -11.066 15.996 4.580 1.00 62.53 71 THR A O 1
ATOM 547 N N . SER A 1 72 ? -9.287 15.514 5.814 1.00 54.06 72 SER A N 1
ATOM 548 C CA . SER A 1 72 ? -9.469 16.759 6.590 1.00 54.06 72 SER A CA 1
ATOM 549 C C . SER A 1 72 ? -8.233 17.578 6.902 1.00 54.06 72 SER A C 1
ATOM 551 O O . SER A 1 72 ? -8.326 18.457 7.748 1.00 54.06 72 SER A O 1
ATOM 553 N N . ASN A 1 73 ? -7.091 17.402 6.237 1.00 53.28 73 ASN A N 1
ATOM 554 C CA . ASN A 1 73 ? -5.945 18.254 6.554 1.00 53.28 73 ASN A CA 1
ATOM 555 C C . ASN A 1 73 ? -5.056 18.472 5.318 1.00 53.28 73 ASN A C 1
ATOM 557 O O . ASN A 1 73 ? -4.057 17.796 5.145 1.00 53.28 73 ASN A O 1
ATOM 561 N N . ILE A 1 74 ? -5.382 19.499 4.523 1.00 45.94 74 ILE A N 1
ATOM 562 C CA . ILE A 1 74 ? -4.539 20.102 3.469 1.00 45.94 74 ILE A CA 1
ATOM 563 C C . ILE A 1 74 ? -4.521 19.323 2.135 1.00 45.94 74 ILE A C 1
ATOM 565 O O . ILE A 1 74 ? -4.373 18.113 2.074 1.00 45.94 74 ILE A O 1
ATOM 569 N N . GLY A 1 75 ? -4.732 20.054 1.035 1.00 40.09 75 GLY A N 1
ATOM 570 C CA . GLY A 1 75 ? -4.907 19.556 -0.337 1.00 40.09 75 GLY A CA 1
ATOM 571 C C . GLY A 1 75 ? -3.655 18.986 -1.015 1.00 40.09 75 GLY A C 1
ATOM 572 O O . GLY A 1 75 ? -3.443 19.256 -2.195 1.00 40.09 75 GLY A O 1
ATOM 573 N N . TYR A 1 76 ? -2.858 18.201 -0.296 1.00 46.81 76 TYR A N 1
ATOM 574 C CA . TYR A 1 76 ? -1.775 17.387 -0.840 1.00 46.81 76 TYR A CA 1
ATOM 575 C C . TYR A 1 76 ? -2.129 15.906 -0.658 1.00 46.81 76 TYR A C 1
ATOM 577 O O . TYR A 1 76 ? -2.665 15.502 0.370 1.00 46.81 76 TYR A O 1
ATOM 585 N N . LEU A 1 77 ? -1.899 15.095 -1.694 1.00 47.66 77 LEU A N 1
ATOM 586 C CA . LEU A 1 77 ? -2.114 13.645 -1.663 1.00 47.66 77 LEU A CA 1
ATOM 587 C C . LEU A 1 77 ? -1.003 12.978 -0.843 1.00 47.66 77 LEU A C 1
ATOM 589 O O . LEU A 1 77 ? -0.134 12.305 -1.390 1.00 47.66 77 LEU A O 1
ATOM 593 N N . GLU A 1 78 ? -1.033 13.170 0.467 1.00 54.66 78 GLU A N 1
ATOM 594 C CA . GLU A 1 78 ? -0.203 12.432 1.408 1.00 54.66 78 GLU A CA 1
ATOM 595 C C . GLU A 1 78 ? -1.086 11.374 2.056 1.00 54.66 78 GLU A C 1
ATOM 597 O O . GLU A 1 78 ? -2.103 11.697 2.668 1.00 54.66 78 GLU A O 1
ATOM 602 N N . MET A 1 79 ? -0.748 10.094 1.877 1.00 52.31 79 MET A N 1
ATOM 603 C CA . MET A 1 79 ? -1.430 9.005 2.580 1.00 52.31 79 MET A CA 1
ATOM 604 C C . MET A 1 79 ? -0.997 9.036 4.045 1.00 52.31 79 MET A C 1
ATOM 606 O O . MET A 1 79 ? -0.194 8.204 4.446 1.00 52.31 79 MET A O 1
ATOM 610 N N . GLN A 1 80 ? -1.441 10.040 4.803 1.00 48.66 80 GLN A N 1
ATOM 611 C CA . GLN A 1 80 ? -1.211 10.166 6.239 1.00 48.66 80 GLN A CA 1
ATOM 612 C C . GLN A 1 80 ? -2.190 9.305 7.001 1.00 48.66 80 GLN A C 1
ATOM 614 O O . GLN A 1 80 ? -3.424 9.420 6.799 1.00 48.66 80 GLN A O 1
#

Radius of gyration: 15.62 Å; chains: 1; bounding box: 31×35×50 Å

pLDDT: mean 77.93, std 15.13, range [40.09, 94.81]

Foldseek 3Di:
DDPPDPPPDDFDDDDPCVVVADAFKDAAALRDPAEEEAEDPDDPVPDDVVQVVVRVVCRVVPHRMYAYDYPDDDDDPDRD

Sequence (80 aa):
MEGKSKGKLLKVKPPTDYPSEEGCYLRGNHFSPVAVVIMLNYPREQTPPEIEQLVRVAIEKGAALAGTLQTSNIGYLEMQ

Secondary structure (DSSP, 8-state):
----------PPPPPTT-S-S--SEEE--TT-S-EEEEEESS-GGG--HHHHHHHHHHHHTT-SEEEEEESSS-SS----